Protein AF-A0A9D6TFJ3-F1 (afdb_monomer)

Foldseek 3Di:
DQVVCVVVVHADEDEDAPVCVVVVVVVRHDHYNRDDPCCCVVVVVVVVQVVCVVVVNHDDDD

Structure (mmCIF, N/CA/C/O backbone):
data_AF-A0A9D6TFJ3-F1
#
_entry.id   AF-A0A9D6TFJ3-F1
#
loop_
_atom_site.group_PDB
_atom_site.id
_atom_site.type_symbol
_atom_site.label_atom_id
_atom_site.label_alt_id
_atom_site.label_comp_id
_atom_site.label_asym_id
_atom_site.label_entity_id
_atom_site.label_seq_id
_atom_site.pdbx_PDB_ins_code
_atom_site.Cartn_x
_atom_site.Cartn_y
_atom_site.Cartn_z
_atom_site.occupancy
_atom_site.B_iso_or_equiv
_atom_site.auth_seq_id
_atom_site.auth_comp_id
_atom_site.auth_asym_id
_atom_site.auth_atom_id
_atom_site.pdbx_PDB_model_num
ATOM 1 N N . VAL A 1 1 ? -16.937 4.774 9.059 1.00 93.81 1 VAL A N 1
ATOM 2 C CA . VAL A 1 1 ? -16.700 3.307 9.049 1.00 93.81 1 VAL A CA 1
ATOM 3 C C . VAL A 1 1 ? -16.099 2.828 10.364 1.00 93.81 1 VAL A C 1
ATOM 5 O O . VAL A 1 1 ? -16.772 2.060 11.033 1.00 93.81 1 VAL A O 1
ATOM 8 N N . ALA A 1 2 ? -14.922 3.316 10.783 1.00 96.19 2 ALA A N 1
ATOM 9 C CA . ALA A 1 2 ? -14.302 2.935 12.064 1.00 96.19 2 ALA A CA 1
ATOM 10 C C . ALA A 1 2 ? -15.252 3.019 13.273 1.00 96.19 2 ALA A C 1
ATOM 12 O O . ALA A 1 2 ? -15.422 2.037 13.993 1.00 96.19 2 ALA A O 1
ATOM 13 N N . ASP A 1 3 ? -15.962 4.139 13.422 1.00 96.94 3 ASP A N 1
ATOM 14 C CA . ASP A 1 3 ? -16.969 4.317 14.474 1.00 96.94 3 ASP A CA 1
ATOM 15 C C . ASP A 1 3 ? -18.106 3.287 14.429 1.00 96.94 3 ASP A C 1
ATOM 17 O O . ASP A 1 3 ? -18.517 2.773 15.468 1.00 96.94 3 ASP A O 1
ATOM 21 N N . ALA A 1 4 ? -18.602 2.957 13.235 1.00 97.69 4 ALA A N 1
ATOM 22 C CA . ALA A 1 4 ? -19.650 1.955 13.067 1.00 97.69 4 ALA A CA 1
ATOM 23 C C . ALA A 1 4 ? -19.131 0.554 13.419 1.00 97.69 4 ALA A C 1
ATOM 25 O O . ALA A 1 4 ? -19.771 -0.160 14.184 1.00 97.69 4 ALA A O 1
ATOM 26 N N . CYS A 1 5 ? -17.941 0.180 12.935 1.00 97.50 5 CYS A N 1
ATOM 27 C CA . CYS A 1 5 ? -17.298 -1.083 13.294 1.00 97.50 5 CYS A CA 1
ATOM 28 C C . CYS A 1 5 ? -17.159 -1.212 14.816 1.00 97.50 5 CYS A C 1
ATOM 30 O O . CYS A 1 5 ? -17.608 -2.210 15.372 1.00 97.50 5 CYS A O 1
ATOM 32 N N . ARG A 1 6 ? -16.669 -0.165 15.495 1.00 94.94 6 ARG A N 1
ATOM 33 C CA . ARG A 1 6 ? -16.553 -0.130 16.960 1.00 94.94 6 ARG A CA 1
ATOM 34 C C . ARG A 1 6 ? -17.897 -0.365 17.656 1.00 94.94 6 ARG A C 1
ATOM 36 O O . ARG A 1 6 ? -17.963 -1.193 18.557 1.00 94.94 6 ARG A O 1
ATOM 43 N N . ARG A 1 7 ? -18.971 0.312 17.223 1.00 97.25 7 ARG A N 1
ATOM 44 C CA . ARG A 1 7 ? -20.332 0.142 17.785 1.00 97.25 7 ARG A CA 1
ATOM 45 C C . ARG A 1 7 ? -20.873 -1.285 17.648 1.00 97.25 7 ARG A C 1
ATOM 47 O O . ARG A 1 7 ? -21.700 -1.691 18.451 1.00 97.25 7 ARG A O 1
ATOM 54 N N . HIS A 1 8 ? -20.399 -2.039 16.658 1.00 97.62 8 HIS A N 1
ATOM 55 C CA . HIS A 1 8 ? -20.820 -3.416 16.394 1.00 97.62 8 HIS A CA 1
ATOM 56 C C . HIS A 1 8 ? -19.776 -4.469 16.803 1.00 97.62 8 HIS A C 1
ATOM 58 O O . HIS A 1 8 ? -19.862 -5.608 16.349 1.00 97.62 8 HIS A O 1
ATOM 64 N N . GLY A 1 9 ? -18.769 -4.105 17.609 1.00 96.38 9 GLY A N 1
ATOM 65 C CA . GLY A 1 9 ? -17.728 -5.041 18.057 1.00 96.38 9 GLY A CA 1
ATOM 66 C C . GLY A 1 9 ? -16.815 -5.555 16.936 1.00 96.38 9 GLY A C 1
ATOM 67 O O . GLY A 1 9 ? -16.186 -6.598 17.077 1.00 96.38 9 GLY A O 1
ATOM 68 N N . LYS A 1 10 ? -16.747 -4.842 15.806 1.00 97.44 10 LYS A N 1
ATOM 69 C CA . LYS A 1 10 ? -15.905 -5.164 14.646 1.00 97.44 10 LYS A CA 1
ATOM 70 C C . LYS A 1 10 ? -14.679 -4.257 14.590 1.00 97.44 10 LYS A C 1
ATOM 72 O O . LYS A 1 10 ? -14.688 -3.124 15.069 1.00 97.44 10 LYS A O 1
ATOM 77 N N . VAL A 1 11 ? -13.641 -4.731 13.908 1.00 97.38 11 VAL A N 1
ATOM 78 C CA . VAL A 1 11 ? -12.422 -3.963 13.633 1.00 97.38 11 VAL A CA 1
ATOM 79 C C . VAL A 1 11 ? -12.473 -3.395 12.216 1.00 97.38 11 VAL A C 1
ATOM 81 O O . VAL A 1 11 ? -12.808 -4.109 11.274 1.00 97.3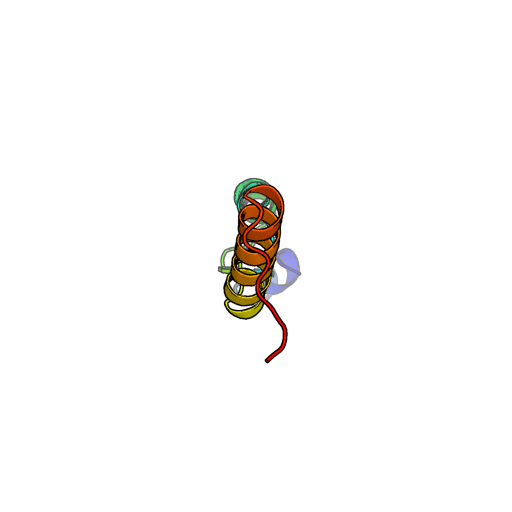8 11 VAL A O 1
ATOM 84 N N . ALA A 1 12 ? -12.141 -2.111 12.059 1.00 98.12 12 ALA A N 1
ATOM 85 C CA . ALA A 1 12 ? -12.063 -1.467 10.752 1.00 98.12 12 ALA A CA 1
ATOM 86 C C . ALA A 1 12 ? -10.645 -1.519 10.173 1.00 98.12 12 ALA A C 1
ATOM 88 O O . ALA A 1 12 ? -9.657 -1.252 10.873 1.00 98.12 12 ALA A O 1
ATOM 89 N N . GLY A 1 13 ? -10.577 -1.799 8.871 1.00 97.69 13 GLY A N 1
ATOM 90 C CA . GLY A 1 13 ? -9.362 -1.719 8.073 1.00 97.69 13 GLY A CA 1
ATOM 91 C C . GLY A 1 13 ? -9.475 -0.723 6.924 1.00 97.69 13 GLY A C 1
ATOM 92 O O . GLY A 1 13 ? -10.582 -0.421 6.479 1.00 97.69 13 GLY A O 1
ATOM 93 N N . ILE A 1 14 ? -8.338 -0.200 6.467 1.00 97.50 14 ILE A N 1
ATOM 94 C CA . ILE A 1 14 ? -8.271 0.752 5.352 1.00 97.50 14 ILE A CA 1
ATOM 95 C C . ILE A 1 14 ? -6.957 0.596 4.565 1.00 97.50 14 ILE A C 1
ATOM 97 O O . ILE A 1 14 ? -5.909 0.373 5.179 1.00 97.50 14 ILE A O 1
ATOM 101 N N . PRO A 1 15 ? -6.975 0.705 3.223 1.00 96.38 15 PRO A N 1
ATOM 102 C CA . PRO A 1 15 ? -5.762 0.943 2.456 1.00 96.38 15 PRO A CA 1
ATOM 103 C C . PRO A 1 15 ? -5.350 2.421 2.533 1.00 96.38 15 PRO A C 1
ATOM 105 O O . PRO A 1 15 ? -6.168 3.302 2.272 1.00 96.38 15 PRO A O 1
ATOM 108 N N . CYS A 1 16 ? -4.097 2.713 2.875 1.00 95.94 16 CYS A N 1
ATOM 109 C CA . CYS A 1 16 ? -3.603 4.090 3.000 1.00 95.94 16 CYS A CA 1
ATOM 110 C C . CYS A 1 16 ? -2.101 4.199 2.713 1.00 95.94 16 CYS A C 1
ATOM 112 O O . CYS A 1 16 ? -1.423 3.187 2.579 1.00 95.94 16 CYS A O 1
ATOM 114 N N . SER A 1 17 ? -1.567 5.420 2.624 1.00 94.88 17 SER A N 1
ATOM 115 C CA . SER A 1 17 ? -0.112 5.618 2.663 1.00 94.88 17 SER A CA 1
ATOM 116 C C . SER A 1 17 ? 0.442 5.203 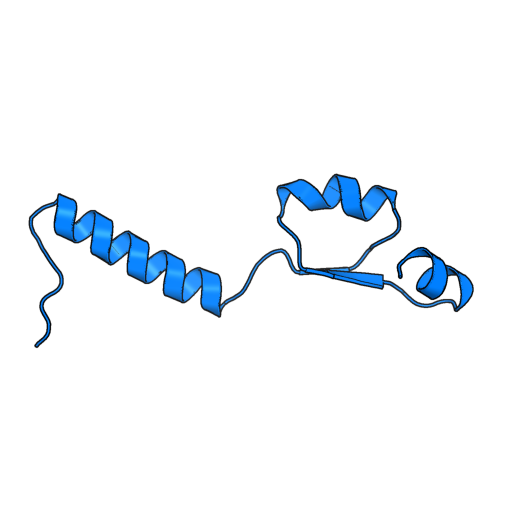4.039 1.00 94.88 17 SER A C 1
ATOM 118 O O . SER A 1 17 ? -0.273 5.372 5.035 1.00 94.88 17 SER A O 1
ATOM 120 N N . PRO A 1 18 ? 1.693 4.707 4.146 1.00 96.19 18 PRO A N 1
ATOM 121 C CA . PRO A 1 18 ? 2.369 4.527 5.434 1.00 96.19 18 PRO A CA 1
ATOM 122 C C . PRO A 1 18 ? 2.333 5.786 6.315 1.00 96.19 18 PRO A C 1
ATOM 124 O O . PRO A 1 18 ? 2.077 5.688 7.514 1.00 96.19 18 PRO A O 1
ATOM 127 N N . ASP A 1 19 ? 2.496 6.963 5.708 1.00 97.69 19 ASP A N 1
ATOM 128 C CA . ASP A 1 19 ? 2.534 8.251 6.417 1.00 97.69 19 ASP A CA 1
ATOM 129 C C . ASP A 1 19 ? 1.172 8.655 7.001 1.00 97.69 19 ASP A C 1
ATOM 131 O O . ASP A 1 19 ? 1.101 9.414 7.964 1.00 97.69 19 ASP A O 1
ATOM 135 N N . ASP A 1 20 ? 0.075 8.113 6.463 1.00 97.75 20 ASP A N 1
ATOM 136 C CA . ASP A 1 20 ? -1.279 8.379 6.957 1.00 97.75 20 ASP A CA 1
ATOM 137 C C . ASP A 1 20 ? -1.696 7.435 8.096 1.00 97.75 20 ASP A C 1
ATOM 139 O O . ASP A 1 20 ? -2.755 7.621 8.705 1.00 97.75 20 ASP A O 1
ATOM 143 N N . VAL A 1 21 ? -0.904 6.399 8.397 1.00 98.12 21 VAL A N 1
ATOM 144 C CA . VAL A 1 21 ? -1.240 5.426 9.447 1.00 98.12 21 VAL A CA 1
ATOM 145 C C . VAL A 1 21 ? -1.502 6.100 10.800 1.00 98.12 21 VAL A C 1
ATOM 147 O O . VAL A 1 21 ? -2.508 5.739 11.419 1.00 98.12 21 VAL A O 1
ATOM 150 N N . PRO A 1 22 ? -0.693 7.072 11.278 1.00 98.19 22 PRO A N 1
ATOM 151 C CA . PRO A 1 22 ? -0.970 7.771 12.535 1.00 98.19 22 PRO A CA 1
ATOM 152 C C . PRO A 1 22 ? -2.359 8.424 12.541 1.00 98.19 22 PRO A C 1
ATOM 154 O O . PRO A 1 22 ? -3.176 8.121 13.412 1.00 98.19 22 PRO A O 1
ATOM 157 N N . LYS A 1 23 ? -2.681 9.192 11.493 1.00 97.94 23 LYS A N 1
ATOM 158 C CA . LYS A 1 23 ? -3.982 9.852 11.305 1.00 97.94 23 LYS A CA 1
ATOM 159 C C . LYS A 1 23 ? -5.146 8.858 11.327 1.00 97.94 23 LYS A C 1
ATOM 161 O O . LYS A 1 23 ? -6.160 9.079 11.988 1.00 97.94 23 LYS A O 1
ATOM 166 N N . TYR A 1 24 ? -5.033 7.737 10.611 1.00 98.06 24 TYR A N 1
ATOM 167 C CA . TYR A 1 24 ? -6.115 6.748 10.567 1.00 98.06 24 TYR A CA 1
ATOM 168 C C . TYR A 1 24 ? -6.233 5.928 11.859 1.00 98.06 24 TYR A C 1
ATOM 170 O O . TYR A 1 24 ? -7.326 5.484 12.227 1.00 98.06 24 TYR A O 1
ATOM 178 N N . ARG A 1 25 ? -5.128 5.753 12.586 1.00 97.38 25 ARG A N 1
ATOM 179 C CA . ARG A 1 25 ? -5.120 5.112 13.902 1.00 97.38 25 ARG A CA 1
ATOM 180 C C . ARG A 1 25 ? -5.851 5.955 14.944 1.00 97.38 25 ARG A C 1
ATOM 182 O O . ARG A 1 25 ? -6.611 5.380 15.730 1.00 97.38 25 ARG A O 1
ATOM 189 N N . GLU A 1 26 ? -5.670 7.274 14.922 1.00 97.44 26 GLU A N 1
ATOM 190 C CA . GLU A 1 26 ? -6.369 8.221 15.804 1.00 97.44 26 GLU A CA 1
ATOM 191 C C . GLU A 1 26 ? -7.891 8.122 15.654 1.00 97.44 26 GLU A C 1
ATOM 193 O O . GLU A 1 26 ? -8.610 8.080 16.649 1.00 97.44 26 GLU A O 1
ATOM 198 N N . ILE A 1 27 ? -8.388 7.948 14.426 1.00 96.06 27 ILE A N 1
ATOM 199 C CA . ILE A 1 27 ? -9.832 7.828 14.158 1.00 96.06 27 ILE A CA 1
ATOM 200 C C . ILE A 1 27 ? -10.375 6.390 14.264 1.00 96.06 27 ILE A C 1
ATOM 202 O O . ILE A 1 27 ? -11.509 6.114 13.875 1.00 96.06 27 ILE A O 1
ATOM 206 N N . GLY A 1 28 ? -9.586 5.454 14.803 1.00 96.56 28 GLY A N 1
ATOM 207 C CA . GLY A 1 28 ? -10.065 4.132 15.218 1.00 96.56 28 GLY A CA 1
ATOM 208 C C . GLY A 1 28 ? -9.847 2.977 14.236 1.00 96.56 28 GLY A C 1
ATOM 209 O O . GLY A 1 28 ? -10.295 1.867 14.523 1.00 96.56 28 GLY A O 1
ATOM 210 N N . TYR A 1 29 ? -9.142 3.174 13.117 1.00 98.25 29 TYR A N 1
ATOM 211 C CA . TYR A 1 29 ? -8.715 2.046 12.277 1.00 98.25 29 TYR A CA 1
ATOM 212 C C . TYR A 1 29 ? -7.592 1.257 12.956 1.00 98.25 29 TYR A C 1
ATOM 214 O O . TYR A 1 29 ? -6.800 1.809 13.728 1.00 98.25 29 TYR A O 1
ATOM 222 N N . ARG A 1 30 ? -7.531 -0.053 12.700 1.00 96.62 30 ARG A N 1
ATOM 223 C CA . ARG A 1 30 ? -6.510 -0.940 13.292 1.00 96.62 30 ARG A CA 1
ATOM 224 C C . ARG A 1 30 ? -5.842 -1.876 12.291 1.00 96.62 30 ARG A C 1
ATOM 226 O O . ARG A 1 30 ? -4.726 -2.305 12.555 1.00 96.62 30 ARG A O 1
ATOM 233 N N . PHE A 1 31 ? -6.479 -2.154 11.155 1.00 96.50 31 PHE A N 1
ATOM 234 C CA . PHE A 1 31 ? -5.866 -2.900 10.058 1.00 96.50 31 PHE A CA 1
ATOM 235 C C . PHE A 1 31 ? -5.498 -1.947 8.916 1.00 96.50 31 PHE A C 1
ATOM 237 O O . PHE A 1 31 ? -6.348 -1.200 8.433 1.00 96.50 31 PHE A O 1
ATOM 244 N N . PHE A 1 32 ? -4.240 -1.959 8.484 1.00 97.69 32 PHE A N 1
ATOM 245 C CA . PHE A 1 32 ? -3.736 -1.016 7.488 1.00 97.69 32 PHE A CA 1
ATOM 246 C C . PHE A 1 32 ? -3.103 -1.775 6.338 1.00 97.69 32 PHE A C 1
ATOM 248 O O . PHE A 1 32 ? -2.130 -2.502 6.528 1.00 97.69 32 PHE A O 1
ATOM 255 N N . ASN A 1 33 ? -3.646 -1.581 5.142 1.00 96.75 33 ASN A N 1
ATOM 256 C CA . ASN A 1 33 ? -2.998 -2.033 3.927 1.00 96.75 33 ASN A CA 1
ATOM 257 C C . ASN A 1 33 ? -2.182 -0.867 3.349 1.00 96.75 33 ASN A C 1
ATOM 259 O O . ASN A 1 33 ? -2.727 0.011 2.682 1.00 96.75 33 ASN A O 1
ATOM 263 N N . VAL A 1 34 ? -0.884 -0.838 3.651 1.00 96.50 34 VAL A N 1
ATOM 264 C CA . VAL A 1 34 ? 0.003 0.270 3.259 1.00 96.50 34 VAL A CA 1
ATOM 265 C C . VAL A 1 34 ? 0.757 0.036 1.951 1.00 96.50 34 VAL A C 1
ATOM 267 O O . VAL A 1 34 ? 1.518 0.895 1.509 1.00 96.50 34 VAL A O 1
ATOM 270 N N . ILE A 1 35 ? 0.582 -1.132 1.330 1.00 93.75 35 ILE A N 1
ATOM 271 C CA . ILE A 1 35 ? 1.393 -1.564 0.193 1.00 93.75 35 ILE A CA 1
ATOM 272 C C . ILE A 1 35 ? 0.622 -2.536 -0.702 1.00 93.75 35 ILE A C 1
ATOM 274 O O . ILE A 1 35 ? -0.254 -3.258 -0.254 1.00 93.75 35 ILE A O 1
ATOM 278 N N . SER A 1 36 ? 0.948 -2.585 -1.988 1.00 93.19 36 SER A N 1
ATOM 279 C CA . SER A 1 36 ? 0.380 -3.577 -2.904 1.00 93.19 36 SER A CA 1
ATOM 280 C C . SER A 1 36 ? 1.498 -4.181 -3.728 1.00 93.19 36 SER A C 1
ATOM 282 O O . SER A 1 36 ? 2.311 -3.452 -4.292 1.00 93.19 36 SER A O 1
ATOM 284 N N . ASP A 1 37 ? 1.490 -5.504 -3.823 1.00 94.56 37 ASP A N 1
ATOM 285 C CA . ASP A 1 37 ? 2.305 -6.302 -4.735 1.00 94.56 37 ASP A CA 1
ATOM 286 C C . ASP A 1 37 ? 2.327 -5.729 -6.160 1.00 94.56 37 ASP 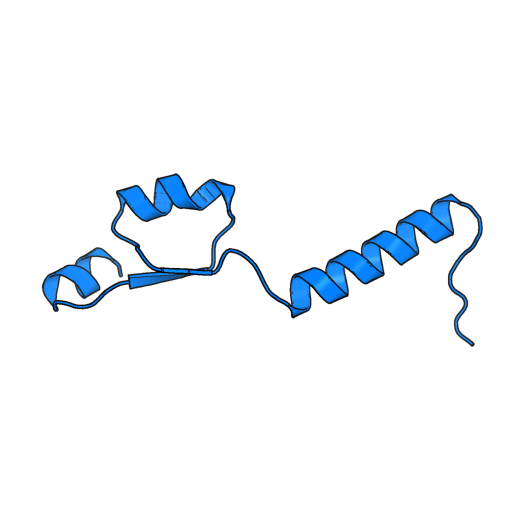A C 1
ATOM 288 O O . ASP A 1 37 ? 3.397 -5.428 -6.684 1.00 94.56 37 ASP A O 1
ATOM 292 N N . TYR A 1 38 ? 1.159 -5.462 -6.748 1.00 94.44 38 TYR A N 1
ATOM 293 C CA . TYR A 1 38 ? 1.027 -4.850 -8.064 1.00 94.44 38 TYR A CA 1
ATOM 294 C C . TYR A 1 38 ? 1.746 -3.500 -8.131 1.00 94.44 38 TYR A C 1
ATOM 296 O O . TYR A 1 38 ? 2.505 -3.251 -9.066 1.00 94.44 38 TYR A O 1
ATOM 304 N N . ARG A 1 39 ? 1.557 -2.629 -7.129 1.00 91.19 39 ARG A N 1
ATOM 305 C C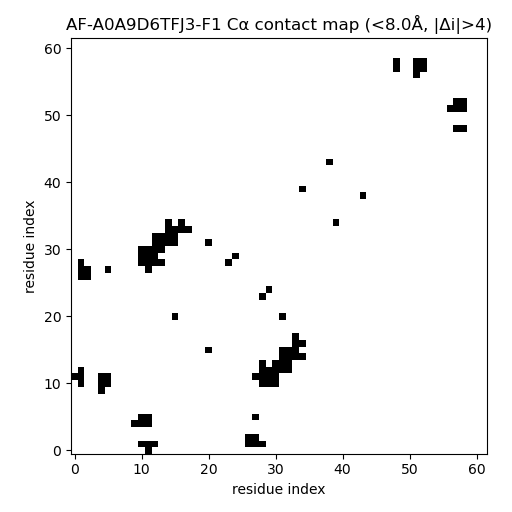A . ARG A 1 39 ? 2.216 -1.311 -7.093 1.00 91.19 39 ARG A CA 1
ATOM 306 C C . ARG A 1 39 ? 3.730 -1.427 -6.934 1.00 91.19 39 ARG A C 1
ATOM 308 O O . ARG A 1 39 ? 4.448 -0.657 -7.566 1.00 91.19 39 ARG A O 1
ATOM 315 N N . CYS A 1 40 ? 4.209 -2.376 -6.136 1.00 95.00 40 CYS A N 1
ATOM 316 C CA . CYS A 1 40 ? 5.635 -2.636 -5.959 1.00 95.00 40 CYS A CA 1
ATOM 317 C C . CYS A 1 40 ? 6.275 -3.137 -7.248 1.00 95.00 40 CYS A C 1
ATOM 319 O O . CYS A 1 40 ? 7.277 -2.579 -7.686 1.00 95.00 40 CYS A O 1
ATOM 321 N N . VAL A 1 41 ? 5.678 -4.151 -7.875 1.00 97.06 41 VAL A N 1
ATOM 322 C CA . VAL A 1 41 ? 6.202 -4.743 -9.107 1.00 97.06 41 VAL A CA 1
ATOM 323 C C . VAL A 1 41 ? 6.142 -3.728 -10.240 1.00 97.06 41 VAL A C 1
ATOM 325 O O . VAL A 1 41 ? 7.165 -3.413 -10.839 1.00 97.06 41 VAL A O 1
ATOM 328 N N . PHE A 1 42 ? 4.970 -3.151 -10.505 1.00 96.12 42 PHE A N 1
ATOM 329 C CA . PHE A 1 42 ? 4.803 -2.199 -11.598 1.00 96.12 42 PHE A CA 1
ATOM 330 C C . PHE A 1 42 ? 5.639 -0.930 -11.390 1.00 96.12 42 PHE A C 1
ATOM 332 O O . PHE A 1 42 ? 6.336 -0.486 -12.302 1.00 96.12 42 PHE A O 1
ATOM 339 N N . GLY A 1 43 ? 5.603 -0.355 -10.183 1.00 95.69 43 GLY A N 1
ATOM 340 C CA . 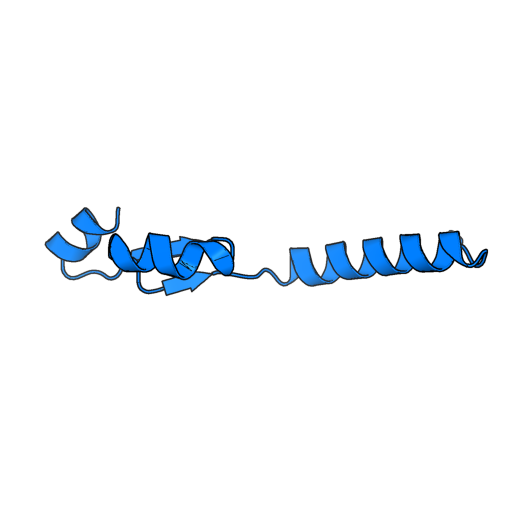GLY A 1 43 ? 6.378 0.835 -9.839 1.00 95.69 43 GLY A CA 1
ATOM 341 C C . GLY A 1 43 ? 7.884 0.588 -9.905 1.00 95.69 43 GLY A C 1
ATOM 342 O O . GLY A 1 43 ? 8.606 1.399 -10.482 1.00 95.69 43 GLY A O 1
ATOM 343 N N . GLY A 1 44 ? 8.350 -0.551 -9.386 1.00 95.81 44 GLY A N 1
ATOM 344 C CA . GLY A 1 44 ? 9.751 -0.961 -9.447 1.00 95.81 44 GLY A CA 1
ATOM 345 C C . GLY A 1 44 ? 10.238 -1.165 -10.880 1.00 95.81 44 GLY A C 1
ATOM 346 O O . GLY A 1 44 ? 11.253 -0.588 -11.264 1.00 95.81 44 GLY A O 1
ATOM 347 N N . LEU A 1 45 ? 9.483 -1.902 -11.701 1.00 96.38 45 LEU A N 1
ATOM 348 C CA . LEU A 1 45 ? 9.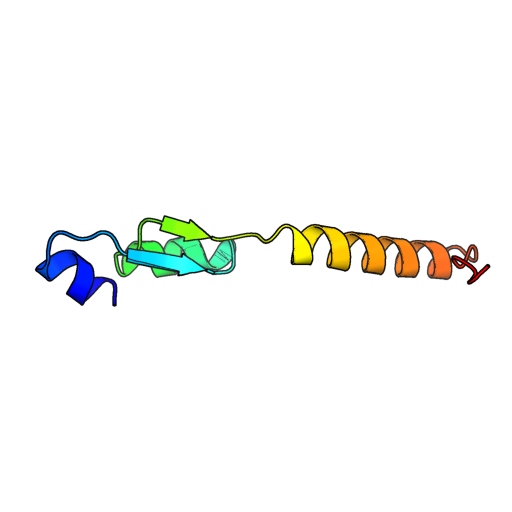811 -2.116 -13.115 1.00 96.38 45 LEU A CA 1
ATOM 349 C C . LEU A 1 45 ? 9.856 -0.800 -13.894 1.00 96.38 45 LEU A C 1
ATOM 351 O O . LEU A 1 45 ? 10.805 -0.552 -14.636 1.00 96.38 45 LEU A O 1
ATOM 355 N N . LYS A 1 46 ? 8.870 0.079 -13.688 1.00 96.25 46 LYS A N 1
ATOM 356 C CA . LYS A 1 46 ? 8.840 1.401 -14.325 1.00 96.25 46 LYS A CA 1
ATOM 357 C C . LYS A 1 46 ? 10.033 2.262 -13.899 1.00 96.25 46 LYS A C 1
ATOM 359 O O . LYS A 1 46 ? 10.614 2.957 -14.735 1.00 96.25 46 LYS A O 1
ATOM 364 N N . LYS A 1 47 ? 10.412 2.211 -12.617 1.00 97.06 47 LYS A N 1
ATOM 365 C CA . LYS A 1 47 ? 11.586 2.923 -12.103 1.00 97.06 47 LYS A CA 1
ATOM 366 C C . LYS A 1 47 ? 12.862 2.413 -12.770 1.00 97.06 47 LYS A C 1
ATOM 368 O O . LYS A 1 47 ? 13.591 3.218 -13.329 1.00 97.06 47 LYS A O 1
ATOM 373 N N . ILE A 1 48 ? 13.077 1.096 -12.792 1.00 96.25 48 ILE A N 1
ATOM 374 C CA . ILE A 1 48 ? 14.237 0.473 -13.447 1.00 96.25 48 ILE A CA 1
ATOM 375 C C . ILE A 1 48 ? 14.302 0.868 -14.923 1.00 96.25 48 ILE A C 1
ATOM 377 O O . ILE A 1 48 ? 15.357 1.266 -15.401 1.00 96.25 48 ILE A O 1
ATOM 381 N N . GLN A 1 49 ? 13.178 0.820 -15.640 1.00 95.56 49 GLN A N 1
ATOM 382 C CA . GLN A 1 49 ? 13.129 1.238 -17.041 1.00 95.56 49 GLN A CA 1
ATOM 383 C C . GLN A 1 49 ? 13.562 2.702 -17.220 1.00 95.56 49 GLN A C 1
ATOM 385 O O . GLN A 1 49 ? 14.295 3.014 -18.155 1.00 95.56 49 GLN A O 1
ATOM 390 N N . THR A 1 50 ? 13.126 3.585 -16.319 1.00 96.25 50 THR A N 1
ATOM 391 C CA . THR A 1 50 ? 13.492 5.010 -16.334 1.00 96.25 50 THR A CA 1
ATOM 392 C C . THR A 1 50 ? 14.975 5.205 -16.026 1.00 96.25 50 THR A C 1
ATOM 394 O O . THR A 1 50 ? 15.662 5.914 -16.758 1.00 96.25 50 THR A O 1
ATOM 397 N N . ASP A 1 51 ? 15.476 4.548 -14.979 1.00 97.06 51 ASP A N 1
ATOM 398 C CA . ASP A 1 51 ? 16.874 4.631 -14.555 1.00 97.06 51 ASP A CA 1
ATOM 399 C C . ASP A 1 51 ? 17.812 4.127 -15.667 1.00 97.06 51 ASP A C 1
ATOM 401 O O . ASP A 1 51 ? 18.796 4.778 -16.003 1.00 97.06 51 ASP A O 1
ATOM 405 N N . LEU A 1 52 ? 17.479 2.995 -16.295 1.00 96.12 52 LEU A N 1
ATOM 406 C CA . LEU A 1 52 ? 18.257 2.416 -17.391 1.00 96.12 52 LEU A CA 1
ATOM 407 C C . LEU A 1 52 ? 18.258 3.300 -18.644 1.00 96.12 52 LEU A C 1
ATOM 409 O O . LEU A 1 52 ? 19.301 3.478 -19.272 1.00 96.12 52 LEU A O 1
ATOM 413 N N . ALA A 1 53 ? 17.117 3.905 -18.985 1.00 94.81 53 ALA A N 1
ATOM 414 C CA . ALA A 1 53 ? 17.048 4.875 -20.075 1.00 94.81 53 ALA A CA 1
ATOM 415 C C . ALA A 1 53 ? 17.928 6.107 -19.798 1.00 94.81 53 ALA A C 1
ATOM 417 O O . ALA A 1 53 ? 18.632 6.565 -20.697 1.00 94.81 53 ALA A O 1
ATOM 418 N N . ALA A 1 54 ? 17.949 6.604 -18.555 1.00 95.81 54 ALA A N 1
ATOM 419 C CA . ALA A 1 54 ? 18.813 7.715 -18.147 1.00 95.81 54 ALA A CA 1
ATOM 420 C C .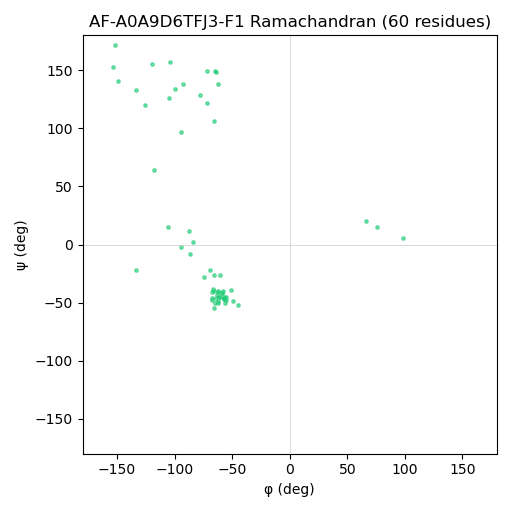 ALA A 1 54 ? 20.313 7.364 -18.206 1.00 95.81 54 ALA A C 1
ATOM 422 O O . ALA A 1 54 ? 21.141 8.246 -18.421 1.00 95.81 54 ALA A O 1
ATOM 423 N N . LEU A 1 55 ? 20.660 6.082 -18.067 1.00 96.62 55 LEU A N 1
ATOM 424 C CA . LEU A 1 55 ? 22.022 5.561 -18.225 1.00 96.62 55 LEU A CA 1
ATOM 425 C C . LEU A 1 55 ? 22.401 5.254 -19.686 1.00 96.62 55 LEU A C 1
ATOM 427 O O . LEU A 1 55 ? 23.499 4.764 -19.939 1.00 96.62 55 LEU A O 1
ATOM 431 N N . GLY A 1 56 ? 21.515 5.516 -20.653 1.00 95.62 56 GLY A N 1
ATOM 432 C CA . GLY A 1 56 ? 21.760 5.222 -22.068 1.00 95.62 56 GLY A CA 1
ATOM 433 C C . GLY A 1 56 ? 21.641 3.738 -22.432 1.00 95.62 56 GLY A C 1
ATOM 434 O O . GLY A 1 56 ? 22.069 3.343 -23.514 1.00 95.62 56 GLY A O 1
ATOM 435 N N . VAL A 1 57 ? 21.042 2.9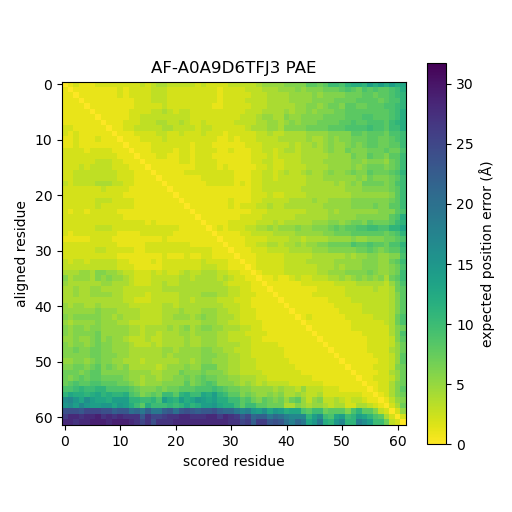17 -21.561 1.00 94.25 57 VAL A N 1
ATOM 436 C CA . VAL A 1 57 ? 20.822 1.476 -21.769 1.00 94.25 57 VAL A CA 1
ATOM 437 C C . VAL A 1 57 ? 19.316 1.181 -21.773 1.00 94.25 57 VAL A C 1
ATOM 439 O O . VAL A 1 57 ? 18.812 0.517 -20.869 1.00 94.25 57 VAL A O 1
ATOM 442 N N . PRO A 1 58 ? 18.53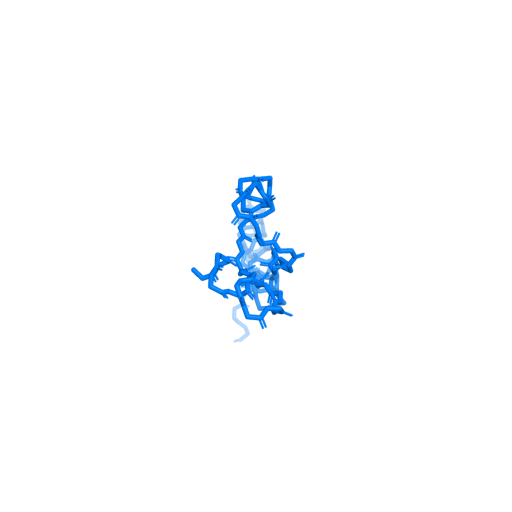0 1.701 -22.735 1.00 89.19 58 PRO A N 1
ATOM 443 C CA . PRO A 1 58 ? 17.091 1.473 -22.734 1.00 89.19 58 PRO A CA 1
ATOM 444 C C . PRO A 1 58 ? 16.779 -0.022 -22.875 1.00 89.19 58 PRO A C 1
ATOM 446 O O . PRO A 1 58 ? 17.371 -0.724 -23.695 1.00 89.19 58 PRO A O 1
ATOM 449 N N . LEU A 1 59 ? 15.803 -0.504 -22.102 1.00 85.50 59 LEU A N 1
ATOM 450 C CA . LEU A 1 59 ? 15.247 -1.840 -22.306 1.00 85.50 59 LEU A CA 1
ATOM 451 C C . LEU A 1 59 ? 14.527 -1.854 -23.661 1.00 85.50 59 LEU A C 1
ATOM 453 O O . LEU A 1 59 ? 13.470 -1.236 -23.814 1.00 85.50 59 LEU A O 1
ATOM 457 N N . GLY A 1 60 ? 15.125 -2.510 -24.655 1.00 77.12 60 GLY A N 1
ATOM 458 C CA . GLY A 1 60 ? 14.513 -2.699 -25.967 1.00 77.12 60 GLY A CA 1
ATOM 459 C C . GLY A 1 60 ? 13.243 -3.545 -25.870 1.00 77.12 60 GLY A C 1
ATOM 460 O O . GLY A 1 60 ? 13.144 -4.442 -25.030 1.00 77.12 60 GLY A O 1
ATOM 461 N N . ARG A 1 61 ? 12.270 -3.290 -26.753 1.00 62.41 61 ARG A N 1
ATOM 462 C CA . ARG A 1 61 ? 11.358 -4.369 -27.148 1.00 62.41 61 ARG A CA 1
ATOM 463 C C . ARG A 1 61 ? 12.185 -5.308 -28.021 1.00 62.41 61 ARG A C 1
ATOM 465 O O . ARG A 1 61 ? 12.765 -4.835 -28.997 1.00 62.41 61 ARG A O 1
ATOM 472 N N . GLY A 1 62 ? 12.284 -6.573 -27.619 1.00 52.66 62 GLY A N 1
ATOM 473 C CA . GLY A 1 62 ? 12.652 -7.633 -28.557 1.00 52.66 62 GLY A CA 1
ATOM 474 C C . GLY A 1 62 ? 11.695 -7.662 -29.740 1.00 52.66 62 GLY A C 1
ATOM 475 O O . GLY A 1 62 ? 10.539 -7.198 -29.569 1.00 52.66 62 GLY A O 1
#

Sequence (62 aa):
VADACRRHGKVAGIPCSPDDVPKYREIGYRFFNVISDYRCVFGGLKKIQTDLAALGVPLGRG

Nearest PDB structures (foldseek):
  2gps-assembly2_B  TM=4.699E-01  e=2.685E+00  Escherichia coli
  2vn8-assembly2_B  TM=5.736E-01  e=4.370E+00  Homo sapiens
  5xvm-assembly1_A  TM=5.378E-01  e=7.112E+00  Saccharomyces cerevisiae S288C

Mean predicted aligned error: 4.47 Å

Radius of gyration: 18.93 Å; Cα contacts (8 Å, |Δi|>4): 54; chains: 1; bounding box: 43×18×47 Å

Solvent-accessible surface area (backbone atoms only — not comparable to full-atom values): 3691 Å² total; per-residue (Å²): 104,31,66,59,25,54,78,68,80,41,84,24,65,49,77,46,56,68,85,47,46,65,66,44,42,75,64,52,36,78,43,74,44,57,76,49,72,68,56,51,52,54,50,48,52,53,46,51,48,52,54,31,41,77,70,73,54,59,82,70,82,127

pLDDT: mean 94.5, std 7.51, range [52.66, 98.25]

Secondary structure (DSSP, 8-state):
-HHHHHHTTPPPEEE--GGGHHHHHHTT--EEE---HHHHHHHHHHHHHHHHHHTT------